Protein AF-A0A3C0MFT2-F1 (afdb_monomer)

Structure (mmCIF, N/CA/C/O backbone):
data_AF-A0A3C0MFT2-F1
#
_entry.id   AF-A0A3C0MFT2-F1
#
loop_
_atom_site.group_PDB
_atom_site.id
_atom_site.type_symbol
_atom_site.label_atom_id
_atom_site.label_alt_id
_atom_site.label_comp_id
_atom_site.label_asym_id
_atom_site.label_entity_id
_atom_site.label_seq_id
_atom_site.pdbx_PDB_ins_code
_atom_site.Cartn_x
_atom_site.Cartn_y
_atom_site.Cartn_z
_atom_site.occupancy
_atom_site.B_iso_or_equiv
_atom_site.auth_seq_id
_atom_site.auth_comp_id
_atom_site.auth_asym_id
_atom_site.auth_atom_id
_atom_site.pdbx_PDB_model_num
ATOM 1 N N . SER A 1 1 ? -6.835 4.155 16.728 1.00 72.12 1 SER A N 1
ATOM 2 C CA . SER A 1 1 ? -5.974 5.182 16.103 1.00 72.12 1 SER A CA 1
ATOM 3 C C . SER A 1 1 ? -6.848 6.107 15.264 1.00 72.12 1 SER A C 1
ATOM 5 O O . SER A 1 1 ? -7.924 5.680 14.860 1.00 72.12 1 SER A O 1
ATOM 7 N N . ALA A 1 2 ? -6.408 7.339 14.981 1.00 87.50 2 ALA A N 1
ATOM 8 C CA . ALA A 1 2 ? -7.166 8.305 14.167 1.00 87.50 2 ALA A CA 1
ATOM 9 C C . ALA A 1 2 ? -7.488 7.814 12.736 1.00 87.50 2 ALA A C 1
ATOM 11 O O . ALA A 1 2 ? -8.406 8.318 12.094 1.00 87.50 2 ALA A O 1
ATOM 12 N N . VAL A 1 3 ? -6.752 6.808 12.253 1.00 93.94 3 VAL A N 1
ATOM 13 C CA . VAL A 1 3 ? -6.868 6.262 10.893 1.00 93.94 3 VAL A CA 1
ATOM 14 C C . VAL A 1 3 ? -7.614 4.925 10.812 1.00 93.94 3 VAL A C 1
ATOM 16 O O . VAL A 1 3 ? -7.895 4.472 9.709 1.00 93.94 3 VAL A O 1
ATOM 19 N N . LYS A 1 4 ? -7.973 4.290 11.939 1.00 95.44 4 LYS A N 1
ATOM 20 C CA . LYS A 1 4 ? -8.665 2.988 11.928 1.00 95.44 4 LYS A CA 1
ATOM 21 C C . LYS A 1 4 ? -9.985 3.072 11.151 1.00 95.44 4 LYS A C 1
ATOM 23 O O . LYS A 1 4 ? -10.776 3.986 11.373 1.00 95.44 4 LYS A O 1
ATOM 28 N N . GLY A 1 5 ? -10.214 2.119 10.248 1.00 94.44 5 GLY A N 1
ATOM 29 C CA . GLY A 1 5 ? -11.393 2.048 9.379 1.00 94.44 5 GLY A CA 1
ATOM 30 C C . GLY A 1 5 ? -11.451 3.118 8.282 1.00 94.44 5 GLY A C 1
ATOM 31 O O . GLY A 1 5 ? -12.449 3.207 7.572 1.00 94.44 5 GLY A O 1
ATOM 32 N N . ARG A 1 6 ? -10.415 3.954 8.135 1.00 95.94 6 ARG A N 1
ATOM 33 C CA . ARG A 1 6 ? -10.323 4.940 7.051 1.00 95.94 6 ARG A CA 1
ATOM 34 C C . ARG A 1 6 ? -9.720 4.312 5.797 1.00 95.94 6 ARG A C 1
ATOM 36 O O . ARG A 1 6 ? -9.085 3.261 5.850 1.00 95.94 6 ARG A O 1
ATOM 43 N N . ILE A 1 7 ? -9.898 5.003 4.676 1.00 96.38 7 ILE A N 1
ATOM 44 C CA . ILE A 1 7 ? -9.214 4.697 3.420 1.00 96.38 7 ILE A CA 1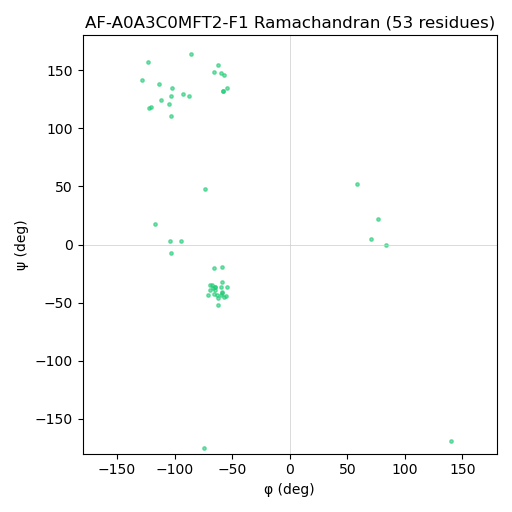
ATOM 45 C C . ILE A 1 7 ? -8.093 5.715 3.240 1.00 96.38 7 ILE A C 1
ATOM 47 O O . ILE A 1 7 ? -8.335 6.920 3.300 1.00 96.38 7 ILE A O 1
ATOM 51 N N . VAL A 1 8 ? -6.885 5.223 2.994 1.00 96.44 8 VAL A N 1
ATOM 52 C CA . VAL A 1 8 ? -5.730 6.025 2.588 1.00 96.44 8 VAL A CA 1
ATOM 53 C C . VAL A 1 8 ? -5.353 5.632 1.166 1.00 96.44 8 VAL A C 1
ATOM 55 O O . VAL A 1 8 ? -5.343 4.447 0.830 1.00 96.44 8 VAL A O 1
ATOM 58 N N . THR A 1 9 ? -5.023 6.617 0.334 1.00 97.69 9 THR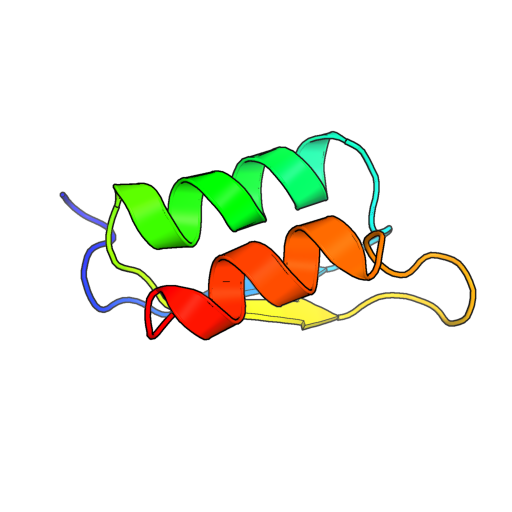 A N 1
ATOM 59 C CA . THR A 1 9 ? -4.561 6.376 -1.035 1.00 97.69 9 THR A CA 1
ATOM 60 C C . THR A 1 9 ? -3.097 6.770 -1.167 1.00 97.69 9 THR A C 1
ATOM 62 O O . THR A 1 9 ? -2.732 7.912 -0.900 1.00 97.69 9 THR A O 1
ATOM 65 N N . TRP A 1 10 ? -2.271 5.829 -1.612 1.00 97.50 10 TRP A N 1
ATOM 66 C CA . TRP A 1 10 ? -0.903 6.067 -2.054 1.00 97.50 10 TRP A CA 1
ATOM 67 C C . TRP A 1 10 ? -0.887 6.299 -3.562 1.00 97.50 10 TRP A C 1
ATOM 69 O O . TRP A 1 10 ? -1.416 5.484 -4.320 1.00 97.50 10 TRP A O 1
ATOM 79 N N . VAL A 1 11 ? -0.244 7.380 -3.999 1.00 98.06 11 VAL A N 1
ATOM 80 C CA . VAL A 1 11 ? -0.021 7.676 -5.418 1.00 98.06 11 VAL A CA 1
ATOM 81 C C . VAL A 1 11 ? 1.476 7.815 -5.643 1.00 98.06 11 VAL A C 1
ATOM 83 O O . VAL A 1 11 ? 2.112 8.691 -5.062 1.00 98.06 11 VAL A O 1
ATOM 86 N N . GLY A 1 12 ? 2.044 6.942 -6.469 1.00 96.38 12 GLY A N 1
ATOM 87 C CA . GLY A 1 12 ? 3.474 6.943 -6.773 1.00 96.38 12 GLY A CA 1
ATOM 88 C C . GLY A 1 12 ? 4.060 5.539 -6.859 1.00 96.38 12 GLY A C 1
ATOM 89 O O . GLY A 1 12 ? 3.336 4.548 -6.893 1.00 96.38 12 GLY A O 1
ATOM 90 N N . ALA A 1 13 ? 5.388 5.454 -6.900 1.00 97.50 13 ALA A N 1
ATOM 91 C CA . ALA A 1 13 ? 6.099 4.183 -7.020 1.00 97.50 13 ALA A CA 1
ATOM 92 C C . ALA A 1 13 ? 5.916 3.288 -5.779 1.00 97.50 13 ALA A C 1
ATOM 94 O O . ALA A 1 13 ? 5.843 3.7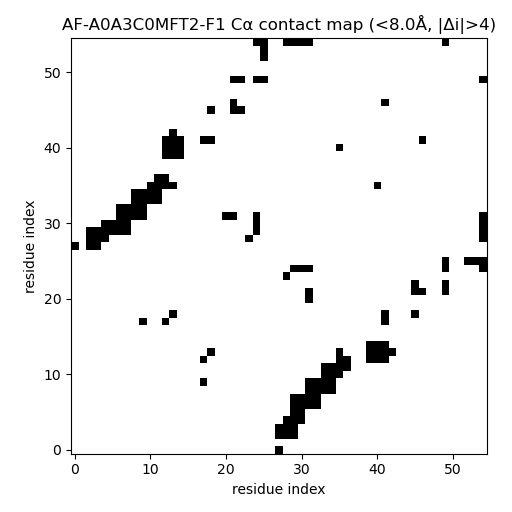74 -4.647 1.00 97.50 13 ALA A O 1
ATOM 95 N N . GLY A 1 14 ? 5.919 1.975 -5.995 1.00 97.00 14 GLY A N 1
ATOM 96 C CA . GLY A 1 14 ? 5.957 0.909 -4.994 1.00 97.00 14 GLY A CA 1
ATOM 97 C C . GLY A 1 14 ? 7.327 0.758 -4.332 1.00 97.00 14 GLY A C 1
ATOM 98 O O . GLY A 1 14 ? 7.869 -0.340 -4.235 1.00 97.00 14 GLY A O 1
ATOM 99 N N . ASN A 1 15 ? 7.9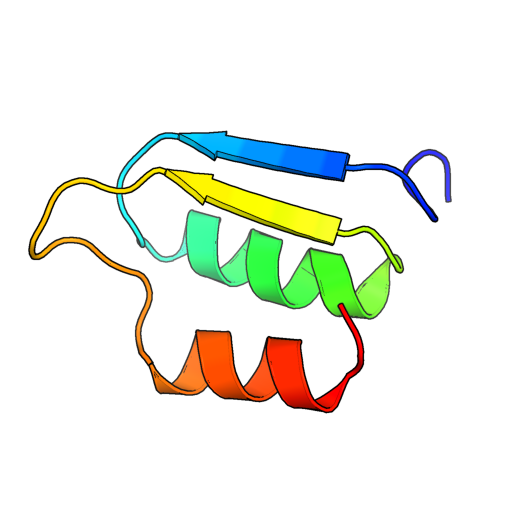08 1.877 -3.899 1.00 96.94 15 ASN A N 1
ATOM 100 C CA . ASN A 1 15 ? 9.200 1.920 -3.224 1.00 96.94 15 ASN A CA 1
ATOM 101 C C . ASN A 1 15 ? 9.112 1.413 -1.768 1.00 96.94 15 ASN A C 1
ATOM 103 O O . ASN A 1 15 ? 8.071 0.962 -1.285 1.00 96.94 15 ASN A O 1
ATOM 107 N N . ASN A 1 16 ? 10.225 1.503 -1.039 1.00 96.81 16 ASN A N 1
ATOM 108 C CA . ASN A 1 16 ? 10.302 1.112 0.370 1.00 96.81 16 ASN A CA 1
ATOM 109 C C . ASN A 1 16 ? 9.327 1.884 1.279 1.00 96.81 16 ASN A C 1
ATOM 111 O O . ASN A 1 16 ? 8.828 1.320 2.248 1.00 96.81 16 ASN A O 1
ATOM 115 N N . VAL A 1 17 ? 9.020 3.147 0.975 1.00 97.50 17 VAL A N 1
ATOM 116 C CA . VAL A 1 17 ? 8.049 3.926 1.752 1.00 97.50 17 VAL A CA 1
ATOM 117 C C . VAL A 1 17 ? 6.635 3.399 1.512 1.00 97.50 17 VAL A C 1
ATOM 119 O O . VAL A 1 17 ? 5.904 3.186 2.477 1.00 97.50 17 VAL A O 1
ATOM 122 N N . CYS A 1 18 ? 6.274 3.094 0.263 1.00 97.69 18 CYS A N 1
ATOM 123 C CA . CYS A 1 18 ? 5.010 2.426 -0.054 1.00 97.69 18 CYS A CA 1
ATOM 124 C C . CYS A 1 18 ? 4.874 1.102 0.721 1.00 97.69 18 CYS A C 1
ATOM 126 O O . CYS A 1 18 ? 3.844 0.851 1.344 1.00 97.69 18 CYS A O 1
ATOM 128 N N . ALA A 1 19 ? 5.943 0.298 0.778 1.00 96.56 19 ALA A N 1
ATOM 129 C CA . ALA A 1 19 ? 5.970 -0.941 1.558 1.00 96.56 19 ALA A CA 1
ATOM 130 C C . ALA A 1 19 ? 5.717 -0.706 3.061 1.00 96.56 19 ALA A C 1
ATOM 132 O O . ALA A 1 19 ? 4.900 -1.403 3.664 1.00 96.56 19 ALA A O 1
ATOM 133 N N . SER A 1 20 ? 6.327 0.319 3.663 1.00 96.62 20 SER A N 1
ATOM 134 C CA . SER A 1 20 ? 6.054 0.701 5.058 1.00 96.62 20 SER A CA 1
ATOM 135 C C . SER A 1 20 ? 4.585 1.065 5.295 1.00 96.62 20 SER A C 1
ATOM 137 O O . SER A 1 20 ? 4.026 0.710 6.334 1.00 96.62 20 SER A O 1
ATOM 139 N N . TRP A 1 21 ? 3.930 1.719 4.332 1.00 96.69 21 TRP A N 1
ATOM 140 C CA . TRP A 1 21 ? 2.495 2.013 4.407 1.00 96.69 21 TRP A CA 1
ATOM 141 C C . TRP A 1 21 ? 1.624 0.762 4.288 1.00 96.69 21 TRP A C 1
ATOM 143 O O . TRP A 1 21 ? 0.609 0.672 4.977 1.00 96.69 21 TRP A O 1
ATOM 153 N N . ILE A 1 22 ? 2.035 -0.226 3.490 1.00 95.81 22 ILE A N 1
ATOM 154 C CA . ILE A 1 22 ? 1.353 -1.524 3.412 1.00 95.81 22 ILE A CA 1
ATOM 155 C C . ILE A 1 22 ? 1.395 -2.236 4.774 1.00 95.81 22 ILE A C 1
ATOM 157 O O . ILE A 1 22 ? 0.363 -2.686 5.272 1.00 95.81 22 ILE A O 1
ATOM 161 N N . HIS A 1 23 ? 2.551 -2.268 5.441 1.00 94.69 23 HIS A N 1
ATOM 162 C CA . HIS A 1 23 ? 2.650 -2.816 6.800 1.00 94.69 23 HIS A CA 1
ATOM 163 C C . HIS A 1 23 ? 1.846 -1.998 7.825 1.00 94.69 23 HIS A C 1
ATOM 165 O O . HIS A 1 23 ? 1.242 -2.556 8.745 1.00 94.69 23 HIS A O 1
ATOM 171 N N . ALA A 1 24 ? 1.806 -0.671 7.671 1.00 94.75 24 ALA A N 1
ATOM 172 C CA . ALA A 1 24 ? 1.025 0.209 8.533 1.00 94.75 24 ALA A CA 1
ATOM 173 C C . ALA A 1 24 ? -0.487 -0.040 8.405 1.00 94.75 24 ALA A C 1
ATOM 175 O O . ALA A 1 24 ? -1.184 0.017 9.418 1.00 94.75 24 ALA A O 1
ATOM 176 N N . ALA A 1 25 ? -0.982 -0.356 7.204 1.00 94.69 25 ALA A N 1
ATOM 177 C CA . ALA A 1 25 ? -2.392 -0.662 6.952 1.00 94.69 25 ALA A CA 1
ATOM 178 C C . ALA A 1 25 ? -2.881 -1.827 7.823 1.00 94.69 25 ALA A C 1
ATOM 180 O O . ALA A 1 25 ? -3.892 -1.702 8.517 1.00 94.69 25 ALA A O 1
ATOM 181 N N . LEU A 1 26 ? -2.083 -2.898 7.899 1.00 91.81 26 LEU A N 1
ATOM 182 C CA . LEU A 1 26 ? -2.321 -4.033 8.795 1.00 91.81 26 LEU A CA 1
ATOM 183 C C . LEU A 1 26 ? -2.293 -3.616 10.271 1.00 91.81 26 LEU A C 1
ATOM 185 O O . LEU A 1 26 ? -3.228 -3.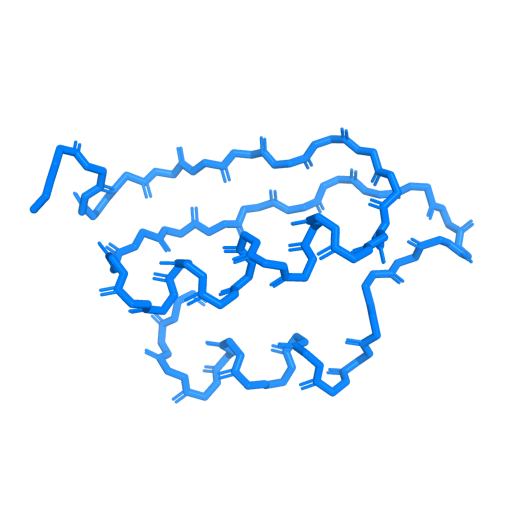884 11.024 1.00 91.81 26 LEU A O 1
ATOM 189 N N . LYS A 1 27 ? -1.222 -2.930 10.692 1.00 92.75 27 LYS A N 1
ATOM 190 C CA . LYS A 1 27 ? -0.991 -2.583 12.103 1.00 92.75 27 LYS A CA 1
ATOM 191 C C . LYS A 1 27 ? -2.040 -1.622 12.662 1.00 92.75 27 LYS A C 1
ATOM 193 O O . LYS A 1 27 ? -2.432 -1.738 13.821 1.00 92.75 27 LYS A O 1
ATOM 198 N N . PHE A 1 28 ? -2.471 -0.653 11.862 1.00 94.00 28 PHE A N 1
ATOM 199 C CA . PHE A 1 28 ? -3.390 0.404 12.284 1.00 94.00 28 PHE A CA 1
ATOM 200 C C . PHE A 1 28 ? -4.822 0.211 11.779 1.00 94.00 28 PHE A C 1
ATOM 202 O O . PHE A 1 28 ? -5.676 1.043 12.096 1.00 94.00 28 PHE A O 1
ATOM 209 N N . GLN A 1 29 ? -5.087 -0.895 11.076 1.00 93.06 29 GLN A N 1
ATOM 210 C CA . GLN A 1 29 ? -6.411 -1.341 10.641 1.00 93.06 29 GLN A CA 1
ATOM 211 C C . GLN A 1 29 ? -7.121 -0.306 9.757 1.00 93.06 29 GLN A C 1
ATOM 213 O O . GLN A 1 29 ? -8.249 0.102 10.043 1.00 93.06 29 GLN A O 1
ATOM 218 N N . PHE A 1 30 ? -6.443 0.152 8.706 1.00 94.44 30 PHE A N 1
ATOM 219 C CA . PHE A 1 30 ? -7.009 1.013 7.662 1.00 94.44 30 PHE A CA 1
ATOM 220 C C . PHE A 1 30 ? -6.842 0.354 6.292 1.00 94.44 30 PHE A C 1
ATOM 222 O O . PHE A 1 30 ? -5.944 -0.463 6.108 1.00 94.44 30 PHE A O 1
ATOM 229 N N . SER A 1 31 ? -7.674 0.731 5.322 1.00 94.75 31 SER A N 1
ATOM 230 C CA . SER A 1 31 ? -7.548 0.232 3.950 1.00 94.75 31 SER A CA 1
ATOM 231 C C . SER A 1 31 ? -6.598 1.115 3.152 1.00 94.75 31 SER A C 1
ATOM 233 O O . SER A 1 31 ? -6.781 2.334 3.086 1.00 94.75 31 SER A O 1
ATOM 235 N N . LEU A 1 32 ? -5.603 0.505 2.514 1.00 95.75 32 LEU A N 1
ATOM 236 C CA . LEU A 1 32 ? -4.659 1.198 1.641 1.00 95.75 32 LEU A CA 1
ATOM 237 C C . LEU A 1 32 ? -4.986 0.907 0.175 1.00 95.75 32 LEU A C 1
ATOM 239 O O . LEU A 1 32 ? -4.954 -0.239 -0.265 1.00 95.75 32 LEU A O 1
ATOM 243 N N . ARG A 1 33 ? -5.260 1.954 -0.602 1.00 96.00 33 ARG A N 1
ATOM 244 C CA . ARG A 1 33 ? -5.380 1.881 -2.064 1.00 96.00 33 ARG A CA 1
ATOM 245 C C . ARG A 1 33 ? -4.105 2.412 -2.694 1.00 96.00 33 ARG A C 1
ATOM 247 O O . ARG A 1 33 ? -3.614 3.458 -2.284 1.00 96.00 33 ARG A O 1
ATOM 254 N N . ILE A 1 34 ? -3.573 1.712 -3.687 1.00 96.44 34 ILE A N 1
ATOM 255 C CA . ILE A 1 34 ? -2.298 2.070 -4.313 1.00 96.44 34 ILE A CA 1
ATOM 256 C C . ILE A 1 34 ? -2.540 2.317 -5.797 1.00 96.44 34 ILE A C 1
ATOM 258 O O . ILE A 1 34 ? -2.956 1.414 -6.519 1.00 96.44 34 ILE A O 1
ATOM 262 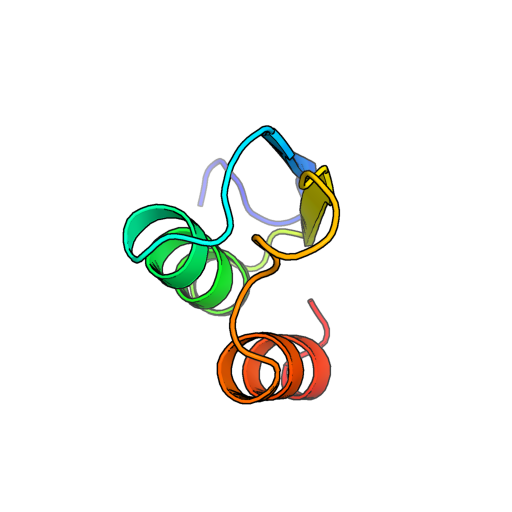N N . ALA A 1 35 ? -2.265 3.540 -6.239 1.00 97.12 35 ALA A N 1
ATOM 263 C CA . ALA A 1 35 ? -2.172 3.910 -7.643 1.00 97.12 35 ALA A CA 1
ATOM 264 C C . ALA A 1 35 ? -0.689 4.035 -8.009 1.00 9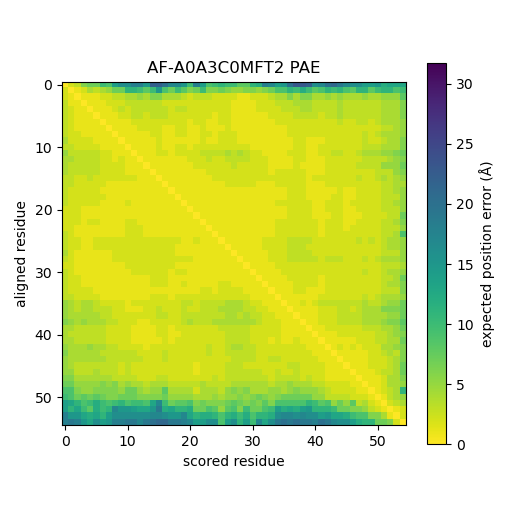7.12 35 ALA A C 1
ATOM 266 O O . ALA A 1 35 ? 0.007 4.936 -7.533 1.00 97.12 35 ALA A O 1
ATOM 267 N N . CYS A 1 36 ? -0.204 3.107 -8.831 1.00 97.00 36 CYS A N 1
ATOM 268 C CA . CYS A 1 36 ? 1.207 2.983 -9.174 1.00 97.00 36 CYS A CA 1
ATOM 269 C C . CYS A 1 36 ? 1.401 2.939 -10.697 1.00 97.00 36 CYS A C 1
ATOM 271 O O . CYS A 1 36 ? 0.586 2.308 -11.376 1.00 97.00 36 CYS A O 1
ATOM 273 N N . PRO A 1 37 ? 2.452 3.576 -11.252 1.00 96.81 37 PRO A N 1
ATOM 274 C CA . PRO A 1 37 ? 2.825 3.371 -12.645 1.00 96.81 37 PRO A CA 1
ATOM 275 C C . PRO A 1 37 ? 3.156 1.903 -12.928 1.00 96.81 37 PRO A C 1
ATOM 277 O O . PRO A 1 37 ? 3.721 1.209 -12.080 1.00 96.81 37 PRO A O 1
ATOM 280 N N . LYS A 1 38 ? 2.854 1.459 -14.151 1.00 96.06 38 LYS A N 1
ATOM 281 C CA . LYS A 1 38 ? 3.170 0.103 -14.606 1.00 96.06 38 LYS A CA 1
ATOM 282 C C . LYS A 1 38 ? 4.675 -0.172 -14.499 1.00 96.06 38 LYS A C 1
ATOM 284 O O . LYS A 1 38 ? 5.474 0.627 -14.982 1.00 96.06 38 LYS A O 1
ATOM 289 N N . GLY A 1 39 ? 5.048 -1.310 -13.923 1.00 96.38 39 GLY A N 1
ATOM 290 C CA . GLY A 1 39 ? 6.439 -1.738 -13.738 1.00 96.38 39 GLY A CA 1
ATOM 291 C C . GLY A 1 39 ? 7.131 -1.166 -12.497 1.00 96.38 39 GLY A C 1
ATOM 292 O O . GLY A 1 39 ? 8.300 -1.470 -12.268 1.00 96.38 39 GLY A O 1
ATOM 293 N N . LEU A 1 40 ? 6.441 -0.341 -11.702 1.00 97.06 40 LEU A N 1
ATOM 294 C CA . LEU A 1 40 ? 6.939 0.193 -10.431 1.00 97.06 40 LEU A CA 1
ATOM 295 C C . LEU A 1 40 ? 6.092 -0.265 -9.240 1.00 97.06 40 LEU A C 1
ATOM 297 O O . LEU A 1 40 ? 6.157 0.352 -8.180 1.00 97.06 40 LEU A O 1
ATOM 301 N N . GLU A 1 41 ? 5.288 -1.314 -9.397 1.00 96.75 41 GLU A N 1
ATOM 302 C CA . GLU A 1 41 ? 4.368 -1.806 -8.378 1.00 96.75 41 GLU A CA 1
ATOM 303 C C . GLU A 1 41 ? 5.101 -2.283 -7.111 1.00 96.75 41 GLU A C 1
ATOM 305 O O . GLU A 1 41 ? 6.263 -2.699 -7.164 1.00 96.75 41 GLU A O 1
ATOM 310 N N . PRO A 1 42 ? 4.431 -2.273 -5.942 1.00 96.19 42 PRO A N 1
ATOM 311 C CA . PRO A 1 42 ? 4.980 -2.906 -4.752 1.00 96.19 42 PRO A CA 1
ATOM 312 C C . PRO A 1 42 ? 5.271 -4.387 -5.008 1.00 96.19 42 PRO A C 1
ATOM 314 O O . PRO A 1 42 ? 4.517 -5.068 -5.706 1.00 96.19 42 PRO A O 1
ATOM 317 N N .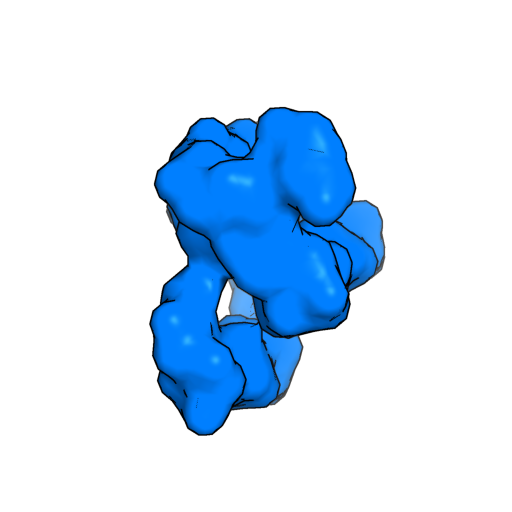 ARG A 1 43 ? 6.334 -4.908 -4.384 1.00 94.94 43 ARG A N 1
ATOM 318 C CA . ARG A 1 43 ? 6.679 -6.333 -4.489 1.00 94.94 43 ARG A CA 1
ATOM 319 C C . ARG A 1 43 ? 5.484 -7.201 -4.091 1.00 94.94 43 ARG A C 1
ATOM 321 O O . ARG A 1 43 ? 4.858 -6.962 -3.056 1.00 94.94 43 ARG A O 1
ATOM 328 N N . ALA A 1 44 ? 5.211 -8.234 -4.887 1.00 93.69 44 ALA A N 1
ATOM 329 C CA . ALA A 1 44 ? 4.049 -9.105 -4.714 1.00 93.69 44 ALA A CA 1
ATOM 330 C C . ALA A 1 44 ? 3.963 -9.723 -3.306 1.00 93.69 44 ALA A C 1
ATOM 332 O O . ALA A 1 44 ? 2.879 -9.811 -2.735 1.00 93.69 44 ALA A O 1
ATOM 333 N N . GLU A 1 45 ? 5.107 -10.070 -2.715 1.00 92.94 45 GLU A N 1
ATOM 33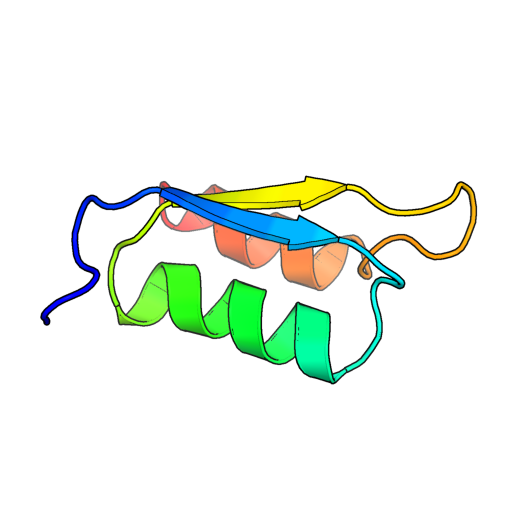4 C CA . GLU A 1 45 ? 5.221 -10.606 -1.352 1.00 92.94 45 GLU A CA 1
ATOM 335 C C . GLU A 1 45 ? 4.648 -9.653 -0.291 1.00 92.94 45 GLU A C 1
ATOM 337 O O . GLU A 1 45 ? 3.918 -10.078 0.603 1.00 92.94 45 GLU A O 1
ATOM 342 N N . VAL A 1 46 ? 4.917 -8.348 -0.417 1.00 90.56 46 VAL A N 1
ATOM 343 C CA . VAL A 1 46 ? 4.429 -7.322 0.520 1.00 90.56 46 VAL A CA 1
ATOM 344 C C . VAL A 1 46 ? 2.912 -7.159 0.385 1.00 90.56 46 VAL A C 1
ATOM 346 O O . VAL A 1 46 ? 2.202 -7.041 1.383 1.00 90.56 46 VAL A O 1
ATOM 349 N N . LEU A 1 47 ? 2.388 -7.218 -0.845 1.00 90.81 47 LEU A N 1
ATOM 350 C CA . LEU A 1 47 ? 0.944 -7.189 -1.102 1.00 90.81 47 LEU A CA 1
ATOM 351 C C . LEU A 1 47 ? 0.236 -8.445 -0.574 1.00 90.81 47 LEU A C 1
ATOM 353 O O . LEU A 1 47 ? -0.883 -8.346 -0.070 1.00 90.81 47 LEU A O 1
ATOM 357 N N . ALA A 1 48 ? 0.866 -9.616 -0.675 1.00 90.00 48 ALA A N 1
ATOM 358 C CA . ALA A 1 48 ? 0.304 -10.872 -0.185 1.00 90.00 48 ALA A CA 1
ATOM 359 C C . ALA A 1 48 ? 0.113 -10.849 1.339 1.00 90.00 48 ALA A C 1
ATOM 361 O O . ALA A 1 48 ? -0.958 -11.211 1.828 1.00 90.00 48 ALA A O 1
ATOM 362 N N . GLN A 1 49 ? 1.102 -10.334 2.076 1.00 83.50 49 GLN A N 1
ATOM 363 C CA . GLN A 1 49 ? 1.025 -10.174 3.532 1.00 83.50 49 GLN A CA 1
ATOM 364 C C . GLN A 1 49 ? -0.153 -9.281 3.955 1.00 83.50 49 GLN A C 1
ATOM 366 O O . GLN A 1 49 ? -0.863 -9.599 4.909 1.00 83.50 49 GLN A O 1
ATOM 371 N N . ALA A 1 50 ? -0.407 -8.192 3.222 1.00 82.62 50 ALA A N 1
ATOM 372 C CA . ALA A 1 50 ? -1.529 -7.295 3.500 1.00 82.62 50 ALA A CA 1
ATOM 373 C C . ALA A 1 50 ? -2.894 -7.962 3.292 1.00 82.62 50 ALA A C 1
ATOM 375 O O . ALA A 1 50 ? -3.783 -7.841 4.135 1.00 82.62 50 ALA A O 1
ATOM 376 N N . ARG A 1 51 ? -3.039 -8.739 2.213 1.00 80.62 51 ARG A N 1
ATOM 377 C CA . ARG A 1 51 ? -4.297 -9.428 1.891 1.00 80.62 51 ARG A CA 1
ATOM 378 C C . ARG A 1 51 ? -4.641 -10.525 2.897 1.00 80.62 51 ARG A C 1
ATOM 380 O O . ARG A 1 51 ? -5.813 -10.688 3.219 1.00 80.62 51 ARG A O 1
ATOM 387 N N . SER A 1 52 ? -3.649 -11.238 3.440 1.00 73.31 52 SER A N 1
ATOM 388 C CA . SER A 1 52 ? -3.897 -12.259 4.473 1.00 73.31 52 SER A CA 1
ATOM 389 C C . SER A 1 52 ? -4.432 -11.693 5.794 1.00 73.31 52 SER A C 1
ATOM 391 O O . SER A 1 52 ? -5.036 -12.428 6.567 1.00 73.31 52 SER A O 1
ATOM 393 N N . GLY A 1 53 ? -4.233 -10.396 6.052 1.00 64.44 53 GLY A N 1
ATOM 394 C CA . GLY A 1 53 ? -4.687 -9.730 7.274 1.00 64.44 53 GLY A CA 1
ATOM 395 C C . GLY A 1 53 ? -6.048 -9.032 7.173 1.00 64.44 53 GLY A C 1
ATOM 396 O O . GLY A 1 53 ? -6.453 -8.397 8.144 1.00 64.44 53 GLY A O 1
ATOM 397 N N . GLY A 1 54 ? -6.748 -9.128 6.034 1.00 61.72 54 GLY A N 1
ATOM 398 C CA . GLY A 1 54 ? -8.084 -8.544 5.844 1.00 61.72 54 GLY A CA 1
ATOM 399 C C . GLY A 1 54 ? -8.120 -7.026 5.612 1.00 61.72 54 GLY A C 1
ATOM 400 O O . GLY A 1 54 ? -9.154 -6.413 5.877 1.00 61.72 54 GLY A O 1
ATOM 401 N N . ALA A 1 55 ? -7.012 -6.426 5.154 1.00 51.94 55 ALA A N 1
ATOM 402 C CA . ALA A 1 55 ? -6.904 -4.998 4.819 1.00 51.94 55 ALA A CA 1
ATOM 403 C C . ALA A 1 55 ? -7.104 -4.706 3.322 1.00 51.94 55 ALA A C 1
ATOM 405 O O . ALA A 1 55 ? -6.666 -5.535 2.489 1.00 51.94 55 ALA A O 1
#

Radius of gyration: 10.58 Å; Cα contacts (8 Å, |Δi|>4): 78; chains: 1; bounding box: 22×21×31 Å

Nearest PDB structures (foldseek):
  7x99-assembly2_B  TM=9.809E-01  e=5.071E-03  Psychrobacter sp. PAMC 21119
  7x99-assembly1_A  TM=9.321E-01  e=2.926E-03  Psychrobacter sp. PAMC 21119
  4ep1-assembly1_A  TM=9.117E-01  e=1.239E-02  Bacillus anthracis str. 'Ames Ancestor'
  5g1o-assembly1_F  TM=8.552E-01  e=1.577E-01  Homo sapiens
  5g1o-assembly1_E  TM=7.232E-01  e=3.853E-01  Homo sapiens

Foldseek 3Di:
DVAAAEEDEAEEFLDPVVLVVLVVCLVRHHHYHYHYPPPRHHDPVSVVVSVVSPD

pLDDT: mean 91.79, std 9.59, range [51.94, 98.06]

Solvent-accessible surface area (backbone atoms only — not comparable to full-atom values): 3237 Å² total; per-residue (Å²): 111,100,53,46,79,36,80,47,77,48,79,49,62,34,45,75,68,47,50,53,50,47,56,43,20,58,77,50,47,20,37,74,45,79,49,51,58,90,95,37,56,55,56,66,69,63,56,51,59,32,54,78,68,77,75

Secondary structure (DSSP, 8-state):
-TTTT-EEEEES---HHHHHHHHHHHHHT-EEEEE--TT-PPPHHHHHHHHHTT-

Mean predicted aligned error: 3.19 Å

Sequence (55 aa):
SAVKGRIVTWVGAGNNVCASWIHAALKFQFSLRIACPKGLEPRAEVLAQARSGGA